Protein AF-A0A9E4S7X5-F1 (afdb_monomer_lite)

Foldseek 3Di:
DDPPCVVVVVCVVQVVQVKDKDKDDDVPPGIDIDMDGD

Radius of gyration: 11.78 Å; chains: 1; bounding box: 27×20×28 Å

Secondary structure (DSSP, 8-state):
---S-HHHHHHHHHHHTT-EEEEEEETTTEEEEEEE--

Sequence (38 aa):
EGSGIGLATVQRIIHRHGGRIWAESAIGEGATFYFTLA

pLDDT: mean 95.09, std 6.87, range [63.38, 98.44]

Structure (mmCIF, N/CA/C/O backbone):
data_AF-A0A9E4S7X5-F1
#
_entry.id   AF-A0A9E4S7X5-F1
#
loop_
_atom_site.group_PDB
_atom_site.id
_atom_site.type_symbol
_atom_site.label_atom_id
_atom_site.label_alt_id
_atom_site.label_comp_id
_atom_site.label_asym_id
_atom_site.label_entity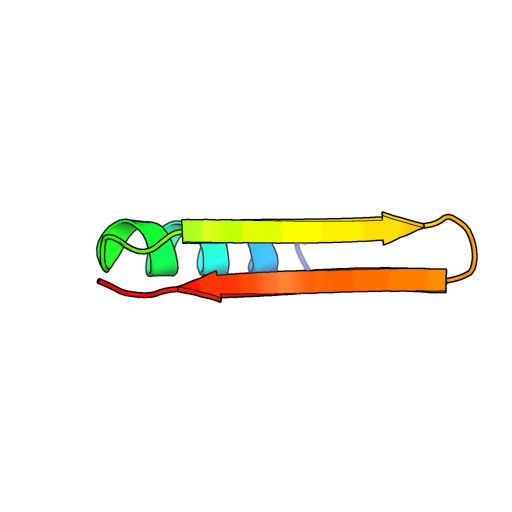_id
_atom_site.label_seq_id
_atom_site.pdbx_PDB_ins_code
_atom_site.Cartn_x
_atom_site.Cartn_y
_atom_site.Cartn_z
_atom_site.occupancy
_atom_site.B_iso_or_equiv
_atom_site.auth_seq_id
_atom_site.auth_comp_id
_atom_site.auth_asym_id
_atom_site.auth_atom_id
_atom_site.pdbx_PDB_model_num
ATOM 1 N N . GLU A 1 1 ? 16.581 -12.663 5.609 1.00 63.38 1 GLU A N 1
ATOM 2 C CA . GLU A 1 1 ? 15.384 -13.275 4.996 1.00 63.38 1 GLU A CA 1
ATOM 3 C C . GLU A 1 1 ? 14.185 -12.366 5.205 1.00 63.38 1 GLU A C 1
ATOM 5 O O . GLU A 1 1 ? 14.028 -11.844 6.301 1.00 63.38 1 GLU A O 1
ATOM 10 N N . GLY A 1 2 ? 13.368 -12.143 4.177 1.00 74.38 2 GLY A N 1
ATOM 11 C CA . GLY A 1 2 ? 12.073 -11.476 4.315 1.00 74.38 2 GLY A CA 1
ATOM 12 C C . GLY A 1 2 ? 10.972 -12.485 4.019 1.00 74.38 2 GLY A C 1
ATOM 13 O O . GLY A 1 2 ? 10.936 -13.024 2.920 1.00 74.38 2 GLY A O 1
ATOM 14 N N . SER A 1 3 ? 10.076 -12.752 4.970 1.00 87.50 3 SER A N 1
ATOM 15 C CA . SER A 1 3 ? 9.030 -13.779 4.819 1.00 87.50 3 SER A CA 1
ATOM 16 C C . SER A 1 3 ? 7.869 -13.379 3.895 1.00 87.50 3 SER A C 1
ATOM 18 O O . SER A 1 3 ? 6.896 -14.117 3.779 1.00 87.50 3 SER A O 1
ATOM 20 N N . GLY A 1 4 ? 7.919 -12.200 3.263 1.00 88.31 4 GLY A N 1
ATOM 21 C CA . GLY A 1 4 ? 6.852 -11.706 2.383 1.00 88.31 4 GLY A CA 1
ATOM 22 C C . GLY A 1 4 ? 5.567 -11.259 3.099 1.00 88.31 4 GLY A C 1
ATOM 23 O O . GLY A 1 4 ? 4.605 -10.878 2.443 1.00 88.31 4 GLY A O 1
ATOM 24 N N . ILE A 1 5 ? 5.532 -11.237 4.437 1.00 93.69 5 ILE A N 1
ATOM 25 C CA . ILE A 1 5 ? 4.313 -10.944 5.224 1.00 93.69 5 ILE A CA 1
ATOM 26 C C . ILE A 1 5 ? 3.967 -9.449 5.364 1.00 93.69 5 ILE A C 1
ATOM 28 O O . ILE A 1 5 ? 2.958 -9.101 5.983 1.00 93.69 5 ILE A O 1
ATOM 32 N N . GLY A 1 6 ? 4.801 -8.548 4.836 1.00 94.44 6 GLY A N 1
ATOM 33 C CA . GLY A 1 6 ? 4.666 -7.101 5.047 1.00 94.44 6 GLY A CA 1
ATOM 34 C C . GLY A 1 6 ? 3.329 -6.544 4.552 1.00 94.44 6 GLY A C 1
ATOM 35 O O . GLY A 1 6 ? 2.593 -5.934 5.325 1.00 94.44 6 GLY A O 1
ATOM 36 N N . LEU A 1 7 ? 2.961 -6.823 3.298 1.00 94.38 7 LEU A N 1
ATOM 37 C CA . LEU A 1 7 ? 1.704 -6.333 2.716 1.00 94.38 7 LEU A CA 1
ATOM 38 C C . LEU A 1 7 ? 0.467 -6.945 3.383 1.00 94.38 7 LEU A C 1
ATOM 40 O O . LEU A 1 7 ? -0.515 -6.240 3.599 1.00 94.38 7 LEU A O 1
ATOM 44 N N . ALA A 1 8 ? 0.532 -8.215 3.796 1.00 94.81 8 ALA A N 1
ATOM 45 C CA . ALA A 1 8 ? -0.543 -8.846 4.564 1.00 94.81 8 ALA A CA 1
ATOM 46 C C . ALA A 1 8 ? -0.751 -8.153 5.925 1.00 94.81 8 ALA A C 1
AT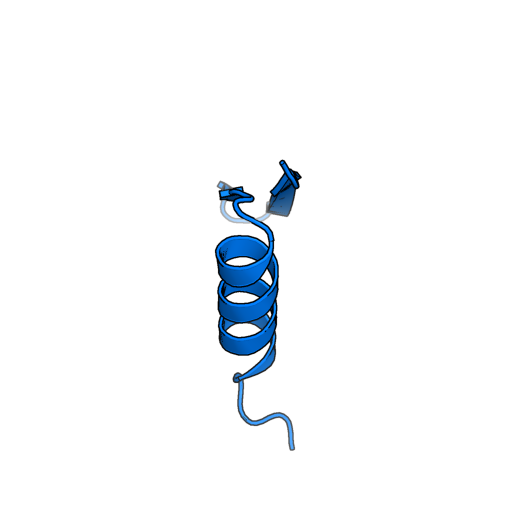OM 48 O O . ALA A 1 8 ? -1.883 -7.947 6.370 1.00 94.81 8 ALA A O 1
ATOM 49 N N . THR A 1 9 ? 0.342 -7.738 6.569 1.00 96.69 9 THR A N 1
ATOM 50 C CA . THR A 1 9 ? 0.302 -6.982 7.828 1.00 96.69 9 THR A CA 1
ATOM 51 C C . THR A 1 9 ? -0.312 -5.598 7.619 1.00 96.69 9 THR A C 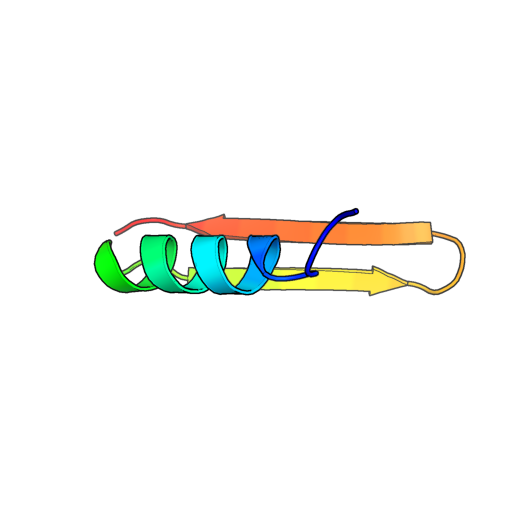1
ATOM 53 O O . THR A 1 9 ? -1.223 -5.213 8.352 1.00 96.69 9 THR A O 1
ATOM 56 N N . VAL A 1 10 ? 0.128 -4.878 6.583 1.00 96.88 10 VAL A N 1
ATOM 57 C CA . VAL A 1 10 ? -0.404 -3.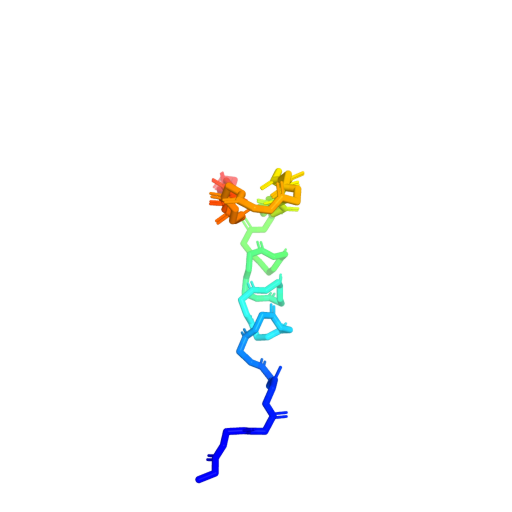558 6.213 1.00 96.88 10 VAL A CA 1
ATOM 58 C C . VAL A 1 10 ? -1.900 -3.635 5.898 1.00 96.88 10 VAL A C 1
ATOM 60 O O . VAL A 1 10 ? -2.682 -2.865 6.453 1.00 96.88 10 VAL A O 1
ATOM 63 N N . GLN A 1 11 ? -2.323 -4.614 5.091 1.00 97.25 11 GLN A N 1
ATOM 64 C CA . GLN A 1 11 ? -3.732 -4.840 4.778 1.00 97.25 11 GLN A CA 1
ATOM 65 C C . GLN A 1 11 ? -4.556 -5.041 6.054 1.00 97.25 11 GLN A C 1
ATOM 67 O O . GLN A 1 11 ? -5.595 -4.401 6.216 1.00 97.25 11 GLN A O 1
ATOM 72 N N . ARG A 1 12 ? -4.093 -5.882 6.987 1.00 97.62 12 ARG A N 1
ATOM 73 C CA . ARG A 1 12 ? -4.791 -6.133 8.256 1.00 97.62 12 ARG A CA 1
ATOM 74 C C . ARG A 1 12 ? -4.928 -4.873 9.114 1.00 97.62 12 ARG A C 1
ATOM 76 O O . ARG A 1 12 ? -5.985 -4.666 9.708 1.00 97.62 12 ARG A O 1
ATOM 83 N N . ILE A 1 13 ? -3.877 -4.057 9.199 1.00 98.06 13 ILE A N 1
ATOM 84 C CA . ILE A 1 13 ? -3.888 -2.798 9.956 1.00 98.06 13 ILE A CA 1
ATOM 85 C C . ILE A 1 13 ? -4.934 -1.851 9.367 1.00 98.06 13 ILE A C 1
ATOM 87 O O . ILE A 1 13 ? -5.819 -1.400 10.086 1.00 98.06 13 ILE A O 1
ATOM 91 N N . ILE A 1 14 ? -4.892 -1.615 8.058 1.00 98.44 14 ILE A N 1
ATOM 92 C CA . ILE A 1 14 ? -5.801 -0.683 7.380 1.00 98.44 14 ILE A CA 1
ATOM 93 C C . ILE A 1 14 ? -7.264 -1.108 7.555 1.00 98.44 14 ILE A C 1
ATOM 95 O O . ILE A 1 14 ? -8.091 -0.284 7.939 1.00 98.44 14 ILE A O 1
ATOM 99 N N . HIS A 1 15 ? -7.574 -2.400 7.396 1.00 97.81 15 HIS A N 1
ATOM 100 C CA . HIS A 1 15 ? -8.931 -2.914 7.627 1.00 97.81 15 HIS A CA 1
ATOM 101 C C . HIS A 1 15 ? -9.398 -2.724 9.077 1.00 97.81 15 HIS A C 1
ATOM 103 O O . HIS A 1 15 ? -10.558 -2.395 9.308 1.00 97.81 15 HIS A O 1
ATOM 109 N N . ARG A 1 16 ? -8.512 -2.895 10.070 1.00 98.12 16 ARG A N 1
ATOM 110 C CA . ARG A 1 16 ? -8.848 -2.651 11.484 1.00 98.12 16 ARG A CA 1
ATOM 111 C C . ARG A 1 16 ? -9.228 -1.189 11.744 1.00 98.12 16 ARG A C 1
ATOM 113 O O . ARG A 1 16 ? -10.044 -0.936 12.622 1.00 98.12 16 ARG A O 1
ATOM 120 N N . HIS A 1 17 ? -8.657 -0.256 10.990 1.00 98.38 17 HIS A N 1
ATOM 121 C CA . HIS A 1 17 ? -8.979 1.169 11.059 1.00 98.38 17 HIS A CA 1
ATOM 122 C C . HIS A 1 17 ? -10.137 1.574 10.126 1.00 98.38 17 HIS A C 1
ATOM 124 O O . HIS A 1 17 ? -10.311 2.758 9.860 1.00 98.38 17 HIS A O 1
ATOM 130 N N . GLY A 1 18 ? -10.906 0.614 9.592 1.00 98.12 18 GLY A N 1
ATOM 131 C CA . GLY A 1 18 ? -12.018 0.891 8.673 1.00 98.12 18 GLY A CA 1
ATOM 132 C C . GLY A 1 18 ? -11.583 1.455 7.316 1.00 98.12 18 GLY A C 1
ATOM 133 O O . GLY A 1 18 ? -12.411 1.940 6.551 1.00 98.12 18 GLY A O 1
ATOM 134 N N . GLY A 1 19 ? -10.285 1.408 7.025 1.00 98.19 19 GLY A N 1
ATOM 135 C CA . GLY A 1 19 ? -9.687 1.958 5.824 1.00 98.19 19 GLY A CA 1
ATOM 136 C C . GLY A 1 19 ? -9.747 1.023 4.620 1.00 98.19 19 GLY A C 1
ATOM 137 O O . GLY A 1 19 ? -10.175 -0.130 4.702 1.00 98.19 19 GLY A O 1
ATOM 138 N N . ARG A 1 20 ? -9.236 1.510 3.487 1.00 97.81 20 ARG A N 1
ATOM 139 C CA . ARG A 1 20 ? -9.106 0.754 2.234 1.00 97.81 20 ARG A CA 1
ATOM 140 C C . ARG A 1 20 ? -7.655 0.759 1.771 1.00 97.81 20 ARG A C 1
ATOM 142 O O . ARG A 1 20 ? -6.973 1.759 1.940 1.00 97.81 20 ARG A O 1
ATOM 149 N N . ILE A 1 21 ? -7.199 -0.327 1.149 1.00 97.69 21 ILE A N 1
ATOM 150 C CA . ILE A 1 21 ? -5.900 -0.418 0.465 1.00 97.69 21 ILE A CA 1
ATOM 151 C C . ILE A 1 21 ? -6.094 -0.953 -0.954 1.00 97.69 21 ILE A C 1
ATOM 153 O O . ILE A 1 21 ? -6.917 -1.842 -1.172 1.00 97.69 21 ILE A O 1
ATOM 157 N N . TRP A 1 22 ? -5.356 -0.407 -1.916 1.00 97.62 22 TRP A N 1
ATOM 158 C CA . TRP A 1 22 ? -5.285 -0.898 -3.292 1.00 97.62 22 TRP A CA 1
ATOM 159 C C . TRP A 1 22 ? -3.924 -0.550 -3.901 1.00 97.62 22 TRP A C 1
ATOM 161 O O . TRP A 1 22 ? -3.116 0.147 -3.284 1.00 97.62 22 TRP A O 1
ATOM 171 N N . ALA A 1 23 ? -3.652 -1.059 -5.097 1.00 97.50 23 ALA A N 1
ATOM 172 C CA . ALA A 1 23 ? -2.426 -0.766 -5.817 1.00 97.50 23 ALA A CA 1
ATOM 173 C C . ALA A 1 23 ? -2.707 -0.600 -7.305 1.00 97.50 23 ALA A C 1
ATOM 175 O O . ALA A 1 23 ? -3.610 -1.236 -7.849 1.00 97.50 23 ALA A O 1
ATOM 176 N N . GLU A 1 24 ? -1.893 0.227 -7.941 1.00 98.38 24 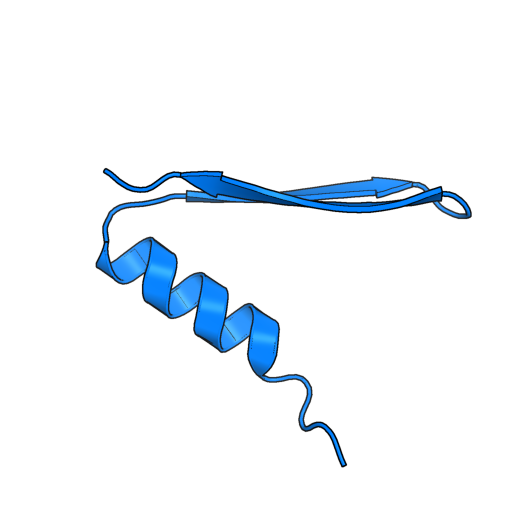GLU A N 1
ATOM 177 C CA . GLU A 1 24 ? -1.807 0.361 -9.388 1.00 98.38 24 GLU A CA 1
ATOM 178 C C . GLU A 1 24 ? -0.402 -0.052 -9.816 1.00 98.38 24 GLU A C 1
ATOM 180 O O . GLU A 1 24 ? 0.577 0.231 -9.122 1.00 98.38 24 GLU A O 1
ATOM 185 N N . SER A 1 25 ? -0.288 -0.762 -10.935 1.00 97.44 25 SER A N 1
ATOM 186 C CA . SER A 1 25 ? 1.004 -1.237 -11.428 1.00 97.44 25 SER A CA 1
ATOM 187 C C . SER A 1 25 ? 0.998 -1.425 -12.934 1.00 97.44 25 SER A C 1
ATOM 189 O O . SER A 1 25 ? 0.002 -1.896 -13.487 1.00 97.44 25 SER A O 1
ATOM 191 N N . ALA A 1 26 ? 2.140 -1.161 -13.563 1.00 97.94 26 ALA A N 1
ATOM 192 C CA . ALA A 1 26 ? 2.389 -1.444 -14.970 1.00 97.94 26 ALA A CA 1
ATOM 193 C C . ALA A 1 26 ? 3.749 -2.141 -15.146 1.00 97.94 26 ALA A C 1
ATOM 195 O O . ALA A 1 26 ? 4.711 -1.888 -14.412 1.00 97.94 26 ALA A O 1
ATOM 196 N N . ILE A 1 27 ? 3.824 -3.067 -16.110 1.00 97.7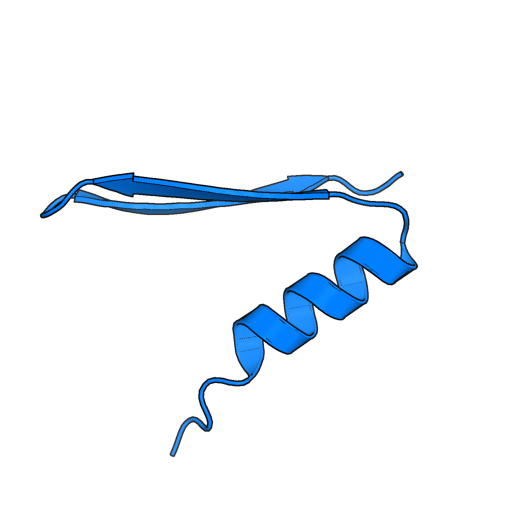5 27 ILE A N 1
ATOM 197 C CA . ILE A 1 27 ? 5.047 -3.833 -16.393 1.00 97.75 27 ILE A CA 1
ATOM 198 C C . ILE A 1 27 ? 6.154 -2.860 -16.807 1.00 97.75 27 ILE A C 1
ATOM 200 O O . ILE A 1 27 ? 5.980 -2.083 -17.736 1.00 97.75 27 ILE A O 1
ATOM 204 N N . GLY A 1 28 ? 7.300 -2.928 -16.128 1.00 97.69 28 GLY A N 1
ATOM 205 C CA . GLY A 1 28 ? 8.442 -2.049 -16.394 1.00 97.69 28 GLY A CA 1
ATOM 206 C C . GLY A 1 28 ? 8.367 -0.669 -15.729 1.00 97.69 28 GLY A C 1
ATOM 207 O O . GLY A 1 28 ? 9.381 0.019 -15.702 1.00 97.69 28 GLY A O 1
ATOM 208 N N . GLU A 1 29 ? 7.230 -0.292 -15.136 1.00 97.56 29 GLU A N 1
ATOM 209 C CA . GLU A 1 29 ? 7.039 1.003 -14.455 1.00 97.56 29 GLU A CA 1
ATOM 210 C C . GLU A 1 29 ? 6.953 0.870 -12.926 1.00 97.56 29 GLU A C 1
ATOM 212 O O . GLU A 1 29 ? 7.141 1.839 -12.193 1.00 97.56 29 GLU A O 1
ATOM 217 N N . GLY A 1 30 ? 6.713 -0.346 -12.429 1.00 97.31 30 GLY A N 1
ATOM 218 C CA . GLY A 1 30 ? 6.631 -0.644 -11.002 1.00 97.31 30 GLY A CA 1
ATOM 219 C C . GLY A 1 30 ? 5.196 -0.656 -10.480 1.00 97.31 30 GLY A C 1
ATOM 220 O O . GLY A 1 30 ? 4.249 -0.931 -11.219 1.00 97.31 30 GLY A O 1
ATOM 221 N N . ALA A 1 31 ? 5.044 -0.421 -9.176 1.00 97.44 31 ALA A N 1
ATOM 222 C CA . ALA A 1 31 ? 3.758 -0.437 -8.490 1.00 97.44 31 ALA A CA 1
ATOM 223 C C . ALA A 1 31 ? 3.667 0.704 -7.473 1.00 97.44 31 ALA A C 1
ATOM 225 O O . ALA A 1 31 ? 4.611 0.944 -6.719 1.00 97.44 31 ALA A O 1
ATOM 226 N N . THR A 1 32 ? 2.510 1.359 -7.418 1.00 97.94 32 THR A N 1
ATOM 227 C CA . THR A 1 32 ? 2.168 2.363 -6.408 1.00 97.94 32 THR A CA 1
ATOM 228 C C . THR A 1 32 ? 1.014 1.846 -5.563 1.00 97.94 32 THR A C 1
ATOM 230 O O . THR A 1 32 ? -0.015 1.418 -6.084 1.00 97.94 32 THR A O 1
ATOM 233 N N . PHE A 1 33 ? 1.191 1.870 -4.245 1.00 97.56 33 PHE A N 1
ATOM 234 C CA . PHE A 1 33 ? 0.190 1.427 -3.281 1.00 97.56 33 PHE A CA 1
ATOM 235 C C . PHE A 1 33 ? -0.478 2.641 -2.648 1.00 97.56 33 PHE A C 1
ATOM 237 O O . PHE A 1 33 ? 0.192 3.584 -2.231 1.00 97.56 33 PHE A O 1
ATOM 244 N N . TYR A 1 34 ? -1.795 2.579 -2.528 1.00 98.19 34 TYR A N 1
ATOM 245 C CA . TYR A 1 34 ? -2.620 3.635 -1.966 1.00 98.19 34 TYR A CA 1
ATOM 246 C C . TYR A 1 34 ? -3.420 3.087 -0.796 1.00 98.19 34 TYR A C 1
ATOM 248 O O . TYR A 1 34 ? -3.829 1.922 -0.795 1.00 98.19 34 TYR A O 1
ATOM 256 N N . PHE A 1 35 ? -3.682 3.939 0.189 1.00 98.00 35 PHE A N 1
ATOM 257 C CA . PHE A 1 35 ? -4.591 3.600 1.266 1.00 98.00 35 PHE A CA 1
ATOM 258 C C . PHE A 1 35 ? -5.329 4.815 1.811 1.00 98.00 35 PHE A C 1
ATOM 260 O O . PHE A 1 35 ? -4.888 5.954 1.677 1.00 98.00 35 PHE A O 1
ATOM 267 N N . THR A 1 36 ? -6.446 4.539 2.467 1.00 98.12 36 THR A N 1
ATOM 268 C CA . THR A 1 36 ? -7.196 5.492 3.282 1.00 98.12 36 THR A CA 1
ATOM 269 C C . THR A 1 36 ? -7.428 4.900 4.664 1.00 98.12 36 THR A C 1
ATOM 271 O O . THR A 1 36 ? -7.367 3.683 4.841 1.00 98.12 36 THR A O 1
ATOM 274 N N . LEU A 1 37 ? -7.710 5.760 5.638 1.00 96.31 37 LEU A N 1
ATOM 275 C CA . LEU A 1 37 ? -8.262 5.403 6.946 1.00 96.31 37 LEU A CA 1
ATOM 276 C C . LEU A 1 37 ? -9.646 6.069 7.063 1.00 96.31 37 LEU A C 1
ATOM 278 O O . LEU A 1 37 ? -9.896 7.038 6.340 1.00 96.31 37 LEU A O 1
ATOM 282 N N . ALA A 1 38 ? -10.533 5.522 7.898 1.00 88.56 38 ALA A N 1
ATOM 283 C CA . ALA A 1 38 ? -11.848 6.112 8.175 1.00 88.56 38 ALA A CA 1
ATOM 284 C C . ALA A 1 38 ? -11.771 7.242 9.211 1.00 88.56 38 ALA A C 1
ATOM 286 O O . ALA A 1 38 ? -10.877 7.175 10.089 1.00 88.56 38 ALA A O 1
#